Protein AF-A0A661D1B7-F1 (afdb_monomer_lite)

Secondary structure (DSSP, 8-state):
-EEETTS-HHHHHT-SEEETTSSSHHHHHHHHHHHHHHHHHHHHHHHHHHHHHHHHHHHHHS---HHHHHHHHHHHHHHHHHHHHHHHHHHHHHHHHTT-

Structure (mmCIF, N/CA/C/O backbone):
data_AF-A0A661D1B7-F1
#
_entry.id   AF-A0A661D1B7-F1
#
loop_
_atom_site.group_PDB
_atom_site.id
_atom_site.type_symbol
_atom_site.label_atom_id
_atom_site.label_alt_id
_atom_site.label_comp_id
_atom_site.label_asym_id
_atom_site.label_entity_id
_atom_site.label_seq_id
_atom_site.pdbx_PDB_ins_code
_atom_site.Cartn_x
_atom_site.Cartn_y
_atom_site.Cartn_z
_atom_site.occupancy
_atom_site.B_iso_or_equiv
_atom_site.auth_seq_id
_atom_site.auth_comp_id
_atom_site.auth_asym_id
_atom_site.auth_atom_id
_atom_site.pdbx_PDB_model_num
ATOM 1 N N . SER A 1 1 ? -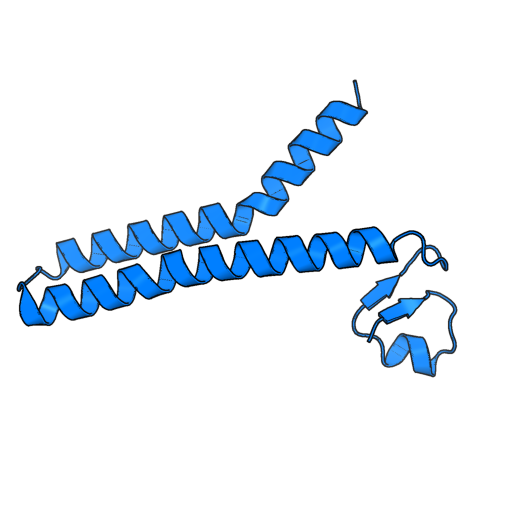14.224 -11.908 7.556 1.00 86.88 1 SER A N 1
ATOM 2 C CA . SER A 1 1 ? -15.076 -12.073 8.747 1.00 86.88 1 SER A CA 1
ATOM 3 C C . SER A 1 1 ? -14.492 -11.270 9.900 1.00 86.88 1 SER A C 1
ATOM 5 O O . SER A 1 1 ? -13.279 -11.277 10.091 1.00 86.88 1 SER A O 1
ATOM 7 N N . ILE A 1 2 ? -15.348 -10.558 10.639 1.00 93.00 2 ILE A N 1
ATOM 8 C CA . ILE A 1 2 ? -14.982 -9.807 11.851 1.00 93.00 2 ILE A CA 1
ATOM 9 C C . ILE A 1 2 ? -15.780 -10.404 13.013 1.00 93.00 2 ILE A C 1
ATOM 11 O O . ILE A 1 2 ? -16.973 -10.656 12.852 1.00 93.00 2 ILE A O 1
ATOM 15 N N . SER A 1 3 ? -15.135 -10.637 14.154 1.00 94.50 3 SER A N 1
ATOM 16 C CA . SER A 1 3 ? -15.776 -11.135 15.377 1.00 94.50 3 SER A CA 1
ATOM 17 C C . SER A 1 3 ? -15.413 -10.275 16.586 1.00 94.50 3 SER A C 1
ATOM 19 O O . SER A 1 3 ? -14.482 -9.472 16.538 1.00 94.50 3 SER A O 1
ATOM 21 N N . LEU A 1 4 ? -16.162 -10.435 17.673 1.00 93.88 4 LEU A N 1
ATOM 22 C CA . LEU A 1 4 ? -15.917 -9.788 18.958 1.00 93.88 4 LEU A CA 1
ATOM 23 C C . LEU A 1 4 ? -15.232 -10.778 19.894 1.00 93.88 4 LEU A C 1
ATOM 25 O O . LEU A 1 4 ? -15.575 -11.961 19.933 1.00 93.88 4 LEU A O 1
ATOM 29 N N . ARG A 1 5 ? -14.292 -10.295 20.704 1.00 90.31 5 ARG A N 1
ATOM 30 C CA . ARG A 1 5 ? -13.755 -11.079 21.816 1.00 90.31 5 ARG A CA 1
ATOM 31 C C . ARG A 1 5 ? -14.910 -11.460 22.749 1.00 90.31 5 ARG A C 1
ATOM 33 O O . ARG A 1 5 ? -15.627 -10.586 23.215 1.00 90.31 5 ARG A O 1
ATOM 40 N N . GLY A 1 6 ? -15.092 -12.751 23.014 1.00 87.25 6 GLY A N 1
ATOM 41 C CA . GLY A 1 6 ? -16.213 -13.248 23.825 1.00 87.25 6 GLY A CA 1
ATOM 42 C C . GLY A 1 6 ? -17.495 -13.563 23.044 1.00 87.25 6 GLY A C 1
ATOM 43 O O . GLY A 1 6 ? -18.476 -13.977 23.656 1.00 87.25 6 GLY A O 1
ATOM 44 N N . ALA A 1 7 ? -17.496 -13.433 21.711 1.00 89.81 7 ALA A N 1
ATOM 45 C CA . ALA A 1 7 ? -18.495 -14.106 20.882 1.00 89.81 7 ALA A CA 1
ATOM 46 C C . ALA A 1 7 ? -18.364 -15.639 21.015 1.00 89.81 7 ALA A C 1
ATOM 48 O O . ALA A 1 7 ? -17.409 -16.145 21.606 1.00 89.81 7 ALA A O 1
ATOM 49 N N . SER A 1 8 ? -19.318 -16.395 20.458 1.00 93.12 8 SER A N 1
ATOM 50 C CA . SER A 1 8 ? -19.250 -17.865 20.475 1.00 93.12 8 SER A CA 1
ATOM 51 C C . SER A 1 8 ? -17.904 -18.372 19.942 1.00 93.12 8 SER A C 1
ATOM 53 O O . SER A 1 8 ? -17.380 -17.796 18.988 1.00 93.12 8 SER A O 1
ATOM 55 N N . THR A 1 9 ? -17.386 -19.469 20.497 1.00 88.00 9 THR A N 1
ATOM 56 C CA . THR A 1 9 ? -16.071 -20.027 20.131 1.00 88.00 9 THR A CA 1
ATOM 57 C C . THR A 1 9 ? -15.943 -20.285 18.626 1.00 88.00 9 THR A C 1
ATOM 59 O O . THR A 1 9 ? -14.925 -19.963 18.026 1.00 88.00 9 THR A O 1
ATOM 62 N N . VAL A 1 10 ? -17.021 -20.749 17.981 1.00 90.75 10 VAL A N 1
ATOM 63 C CA . VAL A 1 10 ? -17.083 -20.935 16.519 1.00 90.75 10 VAL A CA 1
ATOM 64 C C . VAL A 1 10 ? -16.939 -19.606 15.764 1.00 90.75 10 VAL A C 1
ATOM 66 O O . VAL A 1 10 ? -16.257 -19.538 14.744 1.00 90.75 10 VAL A O 1
ATOM 69 N N . ALA A 1 11 ? -17.552 -18.529 16.262 1.00 86.56 11 ALA A N 1
ATOM 70 C CA . ALA A 1 11 ? -17.466 -17.205 15.646 1.00 86.56 11 ALA A CA 1
ATOM 71 C C . ALA A 1 11 ? -16.095 -16.548 15.844 1.00 86.56 11 ALA A C 1
ATOM 73 O O . ALA A 1 11 ? -15.668 -15.779 14.988 1.00 86.56 11 ALA A O 1
ATOM 74 N N . THR A 1 12 ? -15.409 -16.798 16.962 1.00 91.44 12 THR A N 1
ATOM 75 C CA . THR A 1 12 ? -14.043 -16.298 17.176 1.00 91.44 12 THR A CA 1
ATOM 76 C C . THR A 1 12 ? -13.009 -17.085 16.378 1.00 91.44 12 THR A C 1
ATOM 78 O O . THR A 1 12 ? -12.130 -16.459 15.794 1.00 91.44 12 THR A O 1
ATOM 81 N N . ASP A 1 13 ? -13.145 -18.409 16.274 1.00 91.81 13 ASP A N 1
ATOM 82 C CA . ASP A 1 13 ? -12.186 -19.263 15.553 1.00 91.81 13 ASP A CA 1
ATOM 83 C C . ASP A 1 13 ? -12.252 -19.078 14.030 1.00 91.81 13 ASP A C 1
ATOM 85 O O . ASP A 1 13 ? -11.245 -19.212 13.338 1.00 91.81 13 ASP A O 1
ATOM 89 N N . ALA A 1 14 ? -13.421 -18.723 13.488 1.00 92.81 14 ALA A N 1
ATOM 90 C CA . ALA A 1 14 ? -13.601 -18.463 12.057 1.00 92.81 14 ALA A CA 1
ATOM 91 C C . ALA A 1 14 ? -13.298 -17.006 11.638 1.00 92.81 14 ALA A C 1
ATOM 93 O O . ALA A 1 14 ? -13.448 -16.637 10.463 1.00 92.81 14 ALA A O 1
ATOM 94 N N . ALA A 1 15 ? -12.941 -16.132 12.582 1.00 94.12 15 ALA A N 1
ATOM 95 C CA . ALA A 1 15 ? -12.755 -14.713 12.311 1.00 94.12 15 ALA A CA 1
ATOM 96 C C . ALA A 1 15 ? -11.341 -14.385 11.826 1.00 94.12 15 ALA A C 1
ATOM 98 O O . ALA A 1 15 ? -10.350 -14.779 12.428 1.00 94.12 15 ALA A O 1
ATOM 99 N N . GLN A 1 16 ? -11.251 -13.576 10.771 1.00 94.81 16 GLN A N 1
ATOM 100 C CA . GLN A 1 16 ? -9.974 -13.034 10.290 1.00 94.81 16 GLN A CA 1
ATOM 101 C C . GLN A 1 16 ? -9.495 -11.862 11.148 1.00 94.81 16 GLN A C 1
ATOM 103 O O . GLN A 1 16 ? -8.299 -11.602 11.246 1.00 94.81 16 GLN A O 1
ATOM 108 N N . ILE A 1 17 ? -10.438 -11.128 11.744 1.00 94.31 17 ILE A N 1
ATOM 109 C CA . ILE A 1 17 ? -10.155 -10.007 12.633 1.00 94.31 17 ILE A CA 1
ATOM 110 C C . ILE A 1 17 ? -11.056 -10.120 13.861 1.00 94.31 17 ILE A C 1
ATOM 112 O O . ILE A 1 17 ? -12.266 -10.312 13.728 1.00 94.31 17 ILE A O 1
ATOM 116 N N . ILE A 1 18 ? -10.476 -9.980 15.055 1.00 94.81 18 ILE A N 1
ATOM 117 C CA . ILE A 1 18 ? -11.203 -10.040 16.327 1.00 94.81 18 ILE A CA 1
ATOM 118 C C . ILE A 1 18 ? -11.064 -8.693 17.048 1.00 94.81 18 ILE A C 1
ATOM 120 O O . ILE A 1 18 ? -9.954 -8.249 17.341 1.00 94.81 18 ILE A O 1
ATOM 124 N N . LEU A 1 19 ? -12.191 -8.050 17.357 1.00 94.75 19 LEU A N 1
ATOM 125 C CA . LEU A 1 19 ? -12.257 -6.806 18.125 1.00 94.75 19 LEU A CA 1
ATOM 126 C C . LEU A 1 19 ? -12.112 -7.108 19.626 1.00 94.75 19 LEU A C 1
ATOM 128 O O . LEU A 1 19 ? -12.904 -7.854 20.204 1.00 94.75 19 LEU A O 1
ATOM 132 N N . MET A 1 20 ? -11.067 -6.566 20.255 1.00 94.31 20 MET A N 1
ATOM 133 C CA . MET A 1 20 ? -10.608 -6.997 21.585 1.00 94.31 20 MET A CA 1
ATOM 134 C C . MET A 1 20 ? -11.386 -6.423 22.776 1.00 94.31 20 MET A C 1
ATOM 136 O O . MET A 1 20 ? -11.345 -7.019 23.852 1.00 94.31 20 MET A O 1
ATOM 140 N N . ASP A 1 21 ? -12.087 -5.304 22.607 1.00 90.94 21 ASP A N 1
ATOM 141 C CA . ASP A 1 21 ? -12.811 -4.601 23.677 1.00 90.94 21 ASP A CA 1
ATOM 142 C C . ASP A 1 21 ? -14.227 -5.153 23.925 1.00 90.94 21 ASP A C 1
ATOM 144 O O . ASP A 1 21 ? -14.985 -4.573 24.696 1.00 90.94 21 ASP A O 1
ATOM 148 N N . GLN A 1 22 ? -14.580 -6.269 23.272 1.00 87.44 22 GLN A N 1
ATOM 149 C CA . GLN A 1 22 ? -15.917 -6.878 23.298 1.00 87.44 22 GLN A CA 1
ATOM 150 C C . GLN A 1 22 ? -17.032 -5.926 22.825 1.00 87.44 22 GLN A C 1
ATOM 152 O O . GLN A 1 22 ? -18.209 -6.170 23.081 1.00 87.44 22 GLN A O 1
ATOM 157 N N . SER A 1 23 ? -16.677 -4.852 22.113 1.00 90.38 23 SER A N 1
ATOM 158 C CA . SER A 1 23 ? -17.605 -3.838 21.624 1.00 90.38 23 SER A CA 1
ATOM 159 C C . SER A 1 23 ? -17.359 -3.513 20.145 1.00 90.38 23 SER A C 1
ATOM 161 O O . SER A 1 23 ? -16.350 -3.878 19.541 1.00 90.38 23 SER A O 1
ATOM 163 N N . LEU A 1 24 ? -18.304 -2.807 19.527 1.00 91.25 24 LEU A N 1
ATOM 164 C CA . LEU A 1 24 ? -18.167 -2.348 18.142 1.00 91.25 24 LEU A CA 1
ATOM 165 C C . LEU A 1 24 ? -17.434 -1.003 18.022 1.00 91.25 24 LEU A C 1
ATOM 167 O O . LEU A 1 24 ? -17.293 -0.492 16.913 1.00 91.25 24 LEU A O 1
ATOM 171 N N . ASN A 1 25 ? -16.923 -0.436 19.120 1.00 92.62 25 ASN A N 1
ATOM 172 C CA . ASN A 1 25 ? -16.280 0.884 19.123 1.00 92.62 25 ASN A CA 1
ATOM 173 C C . ASN A 1 25 ? -15.069 0.962 18.178 1.00 92.62 25 ASN A C 1
ATOM 175 O O . ASN A 1 25 ? -14.778 2.018 17.618 1.00 92.62 25 ASN A O 1
ATOM 179 N N . HIS A 1 26 ? -14.376 -0.156 17.956 1.00 91.25 26 HIS A N 1
ATOM 180 C CA . HIS A 1 26 ? -13.243 -0.231 17.033 1.00 91.25 26 HIS A CA 1
ATOM 181 C C . HIS A 1 26 ? -13.633 -0.495 15.575 1.00 91.25 26 HIS A C 1
ATOM 183 O O . HIS A 1 26 ? -12.774 -0.378 14.700 1.00 91.25 26 HIS A O 1
ATOM 189 N N . LEU A 1 27 ? -14.895 -0.837 15.288 1.00 94.19 27 LEU A N 1
ATOM 190 C CA . LEU A 1 27 ? -15.321 -1.207 13.939 1.00 94.19 27 LEU A CA 1
ATOM 191 C C . LEU A 1 27 ? -15.171 -0.038 12.961 1.00 94.19 27 LEU A C 1
ATOM 193 O O . LEU A 1 27 ? -14.612 -0.228 11.887 1.00 94.19 27 LEU A O 1
ATOM 197 N N . SER A 1 28 ? -15.596 1.171 13.347 1.00 93.38 28 SER A N 1
ATOM 198 C CA . SER A 1 28 ? -15.438 2.363 12.498 1.00 93.38 28 SER A CA 1
ATOM 199 C C . SER A 1 28 ? -13.965 2.618 12.179 1.00 93.38 28 SER A C 1
ATOM 201 O O . SER A 1 28 ? -13.595 2.710 11.015 1.00 93.38 28 SER A O 1
ATOM 203 N N . TYR A 1 29 ? -13.104 2.619 13.204 1.00 91.50 29 TYR A N 1
ATOM 204 C CA . TYR A 1 29 ? -11.662 2.809 13.029 1.00 91.50 29 TYR A CA 1
ATOM 205 C C . TYR A 1 29 ? -11.032 1.740 12.124 1.00 91.50 29 TYR A C 1
ATOM 207 O O . TYR A 1 29 ? -10.173 2.051 11.304 1.00 91.50 29 TYR A O 1
ATOM 215 N N . LEU A 1 30 ? -11.462 0.482 12.252 1.00 93.88 30 LEU A N 1
ATOM 216 C CA . LEU A 1 30 ? -11.001 -0.613 11.402 1.00 93.88 30 LEU A CA 1
ATOM 217 C C . LEU A 1 30 ? -11.401 -0.400 9.939 1.00 93.88 30 LEU A C 1
ATOM 219 O O . LEU A 1 30 ? -10.575 -0.616 9.053 1.00 93.88 30 LEU A O 1
ATOM 223 N N . LEU A 1 31 ? -12.641 0.022 9.677 1.00 94.44 31 LEU A N 1
ATOM 224 C CA . LEU A 1 31 ? -13.118 0.294 8.319 1.00 94.44 31 LEU A CA 1
ATOM 225 C C . LEU A 1 31 ? -12.410 1.505 7.699 1.00 94.44 31 LEU A C 1
ATOM 227 O O . LEU A 1 31 ? -12.053 1.458 6.521 1.00 94.44 31 LEU A O 1
ATOM 231 N N . ASP A 1 32 ? -12.144 2.548 8.484 1.00 93.06 32 ASP A N 1
ATOM 232 C CA . ASP A 1 32 ? -11.362 3.709 8.044 1.00 93.06 32 ASP A CA 1
ATOM 233 C C . ASP A 1 32 ? -9.917 3.309 7.720 1.00 93.06 32 ASP A C 1
ATOM 235 O O . ASP A 1 32 ? -9.362 3.695 6.688 1.00 93.06 32 ASP A O 1
ATOM 239 N N . LEU A 1 33 ? -9.312 2.469 8.566 1.00 92.25 33 LEU A N 1
ATOM 240 C CA . LEU A 1 33 ? -7.971 1.934 8.342 1.00 92.25 33 LEU A CA 1
ATOM 241 C C . LEU A 1 33 ? -7.913 1.062 7.084 1.00 92.25 33 LEU A C 1
ATOM 243 O O . LEU A 1 33 ? -6.952 1.166 6.324 1.00 92.25 33 LEU A O 1
ATOM 247 N N . ALA A 1 34 ? -8.939 0.249 6.829 1.00 93.44 34 ALA A N 1
ATOM 248 C CA . ALA A 1 34 ? -9.038 -0.553 5.614 1.00 93.44 34 ALA A CA 1
ATOM 249 C C . ALA A 1 34 ? -9.131 0.324 4.353 1.00 93.44 34 ALA A C 1
ATOM 251 O O . ALA A 1 34 ? -8.427 0.067 3.379 1.00 93.44 34 ALA A O 1
ATOM 252 N N . GLN A 1 35 ? -9.932 1.396 4.375 1.00 94.06 35 GLN A N 1
ATOM 253 C CA . GLN A 1 35 ? -10.035 2.343 3.255 1.00 94.06 35 GLN A CA 1
ATOM 254 C C . GLN A 1 35 ? -8.723 3.103 3.009 1.00 94.06 35 GLN A C 1
ATOM 256 O O . GLN A 1 35 ? -8.286 3.258 1.861 1.00 94.06 35 GLN A O 1
ATOM 261 N N . GLY A 1 36 ? -8.065 3.547 4.083 1.00 92.62 36 GLY A N 1
ATOM 262 C CA . GLY A 1 36 ? -6.751 4.184 4.004 1.00 92.62 36 GLY A CA 1
ATOM 263 C C . GLY A 1 36 ? -5.686 3.233 3.455 1.00 92.62 36 GLY A C 1
ATOM 264 O O . GLY A 1 36 ? -4.897 3.617 2.590 1.00 92.62 36 GLY A O 1
ATOM 265 N N . PHE A 1 37 ? -5.701 1.975 3.901 1.00 93.00 37 PHE A N 1
ATOM 266 C CA . PHE A 1 37 ? -4.817 0.929 3.398 1.00 93.00 37 PHE A CA 1
ATOM 267 C C . PHE A 1 37 ? -5.043 0.648 1.910 1.00 93.00 37 PHE A C 1
ATOM 269 O O . PHE A 1 37 ? -4.075 0.630 1.158 1.00 93.00 37 PHE A O 1
ATOM 276 N N . GLU A 1 38 ? -6.293 0.495 1.469 1.00 95.50 38 GLU A N 1
ATOM 277 C CA . GLU A 1 38 ? -6.644 0.249 0.064 1.00 95.50 38 GLU A CA 1
ATOM 278 C C . GLU A 1 38 ? -6.128 1.368 -0.851 1.00 95.50 38 GLU A C 1
ATOM 280 O O . GLU A 1 38 ? -5.498 1.120 -1.881 1.00 95.50 38 GLU A O 1
ATOM 285 N N . THR A 1 39 ? -6.333 2.622 -0.446 1.00 93.88 39 THR A N 1
ATOM 286 C CA . THR A 1 39 ? -5.841 3.788 -1.193 1.00 93.88 39 THR A CA 1
ATOM 287 C C . THR A 1 39 ? -4.314 3.808 -1.248 1.00 93.88 39 THR A C 1
ATOM 289 O O . THR A 1 39 ? -3.726 4.021 -2.310 1.00 93.88 39 THR A O 1
ATOM 292 N N . ASN A 1 40 ? -3.656 3.541 -0.118 1.00 94.50 40 ASN A N 1
ATOM 293 C CA . ASN A 1 40 ? -2.201 3.487 -0.051 1.00 94.50 40 ASN A CA 1
ATOM 294 C C . ASN A 1 40 ? -1.628 2.351 -0.909 1.00 94.50 40 ASN A C 1
ATOM 296 O O . ASN A 1 40 ? -0.637 2.548 -1.606 1.00 94.50 40 ASN A O 1
ATOM 300 N N . MET A 1 41 ? -2.277 1.184 -0.900 1.00 95.12 41 MET A N 1
ATOM 301 C CA . MET A 1 41 ? -1.869 0.018 -1.674 1.00 95.12 41 MET A CA 1
ATOM 302 C C . MET A 1 41 ? -1.968 0.280 -3.177 1.00 95.12 41 MET A C 1
ATOM 304 O O . MET A 1 41 ? -1.042 -0.070 -3.902 1.00 95.12 41 MET A O 1
ATOM 308 N N . LYS A 1 42 ? -3.022 0.958 -3.653 1.00 96.00 42 LYS A N 1
ATOM 309 C CA . LYS A 1 42 ? -3.128 1.372 -5.066 1.00 96.00 42 LYS A CA 1
ATOM 310 C C . LYS A 1 42 ? -1.966 2.266 -5.487 1.00 96.00 42 LYS A C 1
ATOM 312 O O . LYS A 1 42 ? -1.373 2.043 -6.541 1.00 96.00 42 LYS A O 1
ATOM 317 N N . THR A 1 43 ? -1.606 3.236 -4.647 1.00 93.44 43 THR A N 1
ATOM 318 C CA . THR A 1 43 ? -0.465 4.127 -4.898 1.00 93.44 43 THR A CA 1
ATOM 319 C C . THR A 1 43 ? 0.854 3.361 -4.891 1.00 93.44 43 THR A C 1
ATOM 321 O O . THR A 1 43 ? 1.631 3.479 -5.836 1.00 93.44 43 THR A O 1
ATOM 324 N N . THR A 1 44 ? 1.100 2.526 -3.877 1.00 93.62 44 THR A N 1
ATOM 325 C CA . THR A 1 44 ? 2.301 1.682 -3.801 1.00 93.62 44 THR A CA 1
ATOM 326 C C . THR A 1 44 ? 2.406 0.753 -5.008 1.00 93.62 44 THR A C 1
ATOM 328 O O . THR A 1 44 ? 3.471 0.655 -5.610 1.00 93.62 44 THR A O 1
ATOM 331 N N . TRP A 1 45 ? 1.307 0.110 -5.403 1.00 95.06 45 TRP A N 1
ATOM 332 C CA . TRP A 1 45 ? 1.261 -0.755 -6.577 1.00 95.06 45 TRP A CA 1
ATOM 333 C C . TRP A 1 45 ? 1.625 0.015 -7.849 1.00 95.06 45 TRP A C 1
ATOM 335 O O . TRP A 1 45 ? 2.500 -0.422 -8.593 1.00 95.06 45 TRP A O 1
ATOM 345 N N . ALA A 1 46 ? 1.035 1.195 -8.065 1.00 94.38 46 ALA A N 1
ATOM 346 C CA . ALA A 1 46 ? 1.338 2.034 -9.222 1.00 94.38 46 ALA A CA 1
ATOM 347 C C . ALA A 1 46 ? 2.814 2.468 -9.249 1.00 94.38 46 ALA A C 1
ATOM 349 O O . ALA A 1 46 ? 3.459 2.385 -10.293 1.00 94.38 46 ALA A O 1
ATOM 350 N N . LEU A 1 47 ? 3.369 2.860 -8.097 1.00 90.50 47 LEU A N 1
ATOM 351 C CA . LEU A 1 47 ? 4.773 3.265 -7.954 1.00 90.50 47 LEU A CA 1
ATOM 352 C C . LEU A 1 47 ? 5.771 2.132 -8.210 1.00 90.50 47 LEU A C 1
ATOM 354 O O . LEU A 1 47 ? 6.913 2.409 -8.560 1.00 90.50 47 LEU A O 1
ATOM 358 N N . VAL A 1 48 ? 5.368 0.873 -8.048 1.00 90.12 48 VAL A N 1
ATOM 359 C CA . VAL A 1 48 ? 6.228 -0.281 -8.345 1.00 90.12 48 VAL A CA 1
ATOM 360 C C . VAL A 1 48 ? 6.046 -0.736 -9.789 1.00 90.12 48 VAL A C 1
ATOM 362 O O . VAL A 1 48 ? 7.025 -0.930 -10.505 1.00 90.12 48 VAL A O 1
ATOM 365 N N . VAL A 1 49 ? 4.799 -0.885 -10.233 1.00 93.31 49 VAL A N 1
ATOM 366 C CA . VAL A 1 49 ? 4.468 -1.521 -11.511 1.00 93.31 49 VAL A CA 1
ATOM 367 C C . VAL A 1 49 ? 4.713 -0.595 -12.699 1.00 93.31 49 VAL A C 1
ATOM 369 O O . VAL A 1 49 ? 5.291 -1.030 -13.696 1.00 93.31 49 VAL A O 1
ATOM 372 N N . ILE A 1 50 ? 4.325 0.682 -12.609 1.00 92.69 50 ILE A N 1
ATOM 373 C CA . ILE A 1 50 ? 4.483 1.626 -13.727 1.00 92.69 50 ILE A CA 1
ATOM 374 C C . ILE A 1 50 ? 5.967 1.796 -14.096 1.00 92.69 50 ILE A C 1
ATOM 376 O O . ILE A 1 50 ? 6.288 1.637 -15.277 1.00 92.69 50 ILE A O 1
ATOM 380 N N . PRO A 1 51 ? 6.901 2.030 -13.149 1.00 87.62 51 PRO A N 1
ATOM 381 C CA . PRO A 1 51 ? 8.322 2.109 -13.483 1.00 87.62 51 PRO A CA 1
ATOM 382 C C . PRO A 1 51 ? 8.883 0.820 -14.080 1.00 87.62 51 PRO A C 1
ATOM 384 O O . PRO A 1 51 ? 9.715 0.904 -14.977 1.00 87.62 51 PRO A O 1
ATOM 387 N N . SER A 1 52 ? 8.399 -0.357 -13.666 1.00 87.94 52 SER A N 1
ATOM 388 C CA . SER A 1 52 ? 8.822 -1.632 -14.262 1.00 87.94 52 SER A CA 1
ATOM 389 C C . SER A 1 52 ? 8.418 -1.750 -15.728 1.00 87.94 52 SER A C 1
ATOM 391 O O . SER A 1 52 ? 9.235 -2.143 -16.562 1.00 87.94 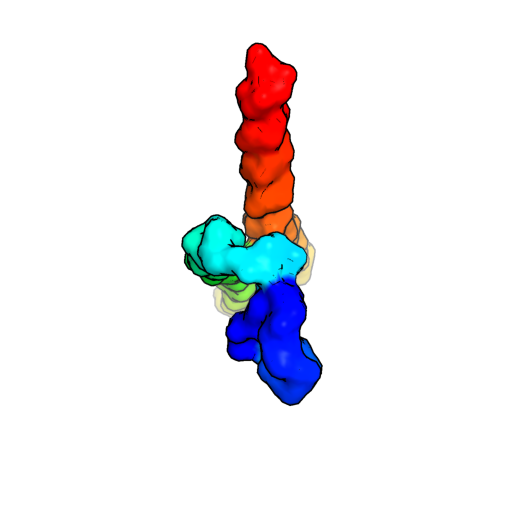52 SER A O 1
ATOM 393 N N . PHE A 1 53 ? 7.192 -1.353 -16.075 1.00 91.56 53 PHE A N 1
ATOM 394 C CA . PHE A 1 53 ? 6.760 -1.318 -17.474 1.00 91.56 53 PHE A CA 1
ATOM 395 C C . PHE A 1 53 ? 7.515 -0.265 -18.290 1.00 91.56 53 PHE A C 1
ATOM 397 O O . PHE A 1 53 ? 7.882 -0.538 -19.432 1.00 91.56 53 PHE A O 1
ATOM 404 N N . ILE A 1 54 ? 7.806 0.904 -17.710 1.00 88.81 54 ILE A N 1
ATOM 405 C CA . ILE A 1 54 ? 8.629 1.934 -18.361 1.00 88.81 54 ILE A CA 1
ATOM 406 C C . ILE A 1 54 ? 10.056 1.428 -18.587 1.00 88.81 54 ILE A C 1
ATOM 408 O O . ILE A 1 54 ? 10.598 1.626 -19.669 1.00 88.81 54 ILE A O 1
ATOM 412 N N . ALA A 1 55 ? 10.664 0.756 -17.608 1.00 85.31 55 ALA A N 1
ATOM 413 C CA . ALA A 1 55 ? 12.005 0.196 -17.737 1.00 85.31 55 ALA A CA 1
ATOM 414 C C . ALA A 1 55 ? 12.052 -0.881 -18.830 1.00 85.31 55 ALA A C 1
ATOM 416 O O . ALA A 1 55 ? 12.940 -0.851 -19.681 1.00 85.31 55 ALA A O 1
ATOM 417 N N . MET A 1 56 ? 11.061 -1.778 -18.859 1.00 86.62 56 MET A N 1
ATOM 418 C CA . MET A 1 56 ? 10.942 -2.813 -19.888 1.00 86.62 56 MET A CA 1
ATOM 419 C C . MET A 1 56 ? 10.728 -2.210 -21.284 1.00 86.62 56 MET A C 1
ATOM 421 O O . MET A 1 56 ? 11.443 -2.555 -22.222 1.00 86.62 56 MET A O 1
ATOM 425 N N . GLY A 1 57 ? 9.789 -1.270 -21.428 1.00 88.25 57 GLY A N 1
ATOM 426 C CA . GLY A 1 57 ? 9.522 -0.595 -22.699 1.00 88.25 57 GLY A CA 1
ATOM 427 C C . GLY A 1 57 ? 10.698 0.264 -23.169 1.00 88.25 57 GLY A C 1
ATOM 428 O O . GLY A 1 57 ? 11.090 0.205 -24.329 1.00 88.25 57 GLY A O 1
ATOM 429 N N . GLY A 1 58 ? 11.318 1.023 -22.269 1.00 85.81 58 GLY A N 1
ATOM 430 C CA . GLY A 1 58 ? 12.469 1.867 -22.579 1.00 85.81 58 GLY A CA 1
ATOM 431 C C . GLY A 1 58 ? 13.708 1.069 -22.987 1.00 85.81 58 GLY A C 1
ATOM 432 O O . GLY A 1 58 ? 14.426 1.489 -23.893 1.00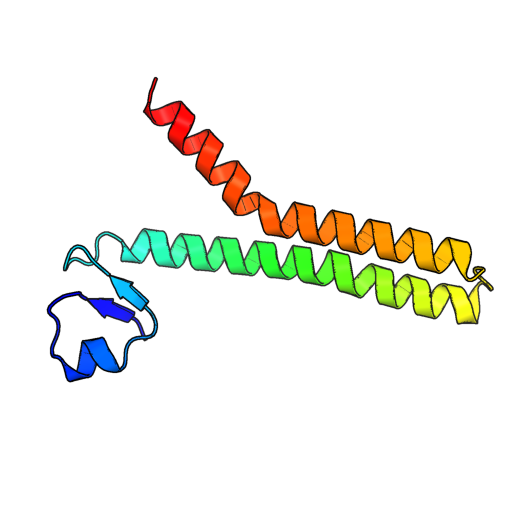 85.81 58 GLY A O 1
ATOM 433 N N . ALA A 1 59 ? 13.937 -0.105 -22.394 1.00 84.75 59 ALA A N 1
ATOM 434 C CA . ALA A 1 59 ? 15.016 -0.997 -22.818 1.00 84.75 59 ALA A CA 1
ATOM 435 C C . ALA A 1 59 ? 14.820 -1.494 -24.262 1.00 84.75 59 ALA A C 1
ATOM 437 O O . ALA A 1 59 ? 15.777 -1.522 -25.032 1.00 84.75 59 ALA A O 1
ATOM 438 N N . VAL A 1 60 ? 13.583 -1.836 -24.646 1.00 85.75 60 VAL A N 1
ATOM 439 C CA . VAL A 1 60 ? 13.265 -2.381 -25.979 1.00 85.75 60 VAL A CA 1
ATOM 440 C C . VAL A 1 60 ? 13.175 -1.295 -27.057 1.00 85.75 60 VAL A C 1
ATOM 442 O O . VAL A 1 60 ? 13.723 -1.467 -28.140 1.00 85.75 60 VAL A O 1
ATOM 445 N N . PHE A 1 61 ? 12.490 -0.179 -26.789 1.00 86.69 61 PHE A N 1
ATOM 446 C CA . PHE A 1 61 ? 12.179 0.834 -27.809 1.00 86.69 61 PHE A CA 1
ATOM 447 C C . PHE A 1 61 ? 13.155 2.016 -27.829 1.00 86.69 61 PHE A C 1
ATOM 449 O O . PHE A 1 61 ? 13.399 2.593 -28.886 1.00 86.69 61 PHE A O 1
ATOM 456 N N . LEU A 1 62 ? 13.714 2.394 -26.675 1.00 82.25 62 LEU A N 1
ATOM 457 C CA . LEU A 1 62 ? 14.568 3.582 -26.525 1.00 82.25 62 LEU A CA 1
ATOM 458 C C . LEU A 1 62 ? 16.050 3.229 -26.341 1.00 82.25 62 LEU A C 1
ATOM 460 O O . LEU A 1 62 ? 16.869 4.130 -26.183 1.00 82.25 62 LEU A O 1
ATOM 464 N N . HIS A 1 63 ? 16.393 1.935 -26.368 1.00 76.94 63 HIS A N 1
ATOM 465 C CA . HIS A 1 63 ? 17.739 1.416 -26.103 1.00 76.94 63 HIS A CA 1
ATOM 466 C C . HIS A 1 63 ? 18.320 1.932 -24.778 1.00 76.94 63 HIS A C 1
ATOM 468 O O . HIS A 1 63 ? 19.527 2.164 -24.667 1.00 76.94 63 HIS A O 1
ATOM 474 N N . PHE A 1 64 ? 17.473 2.132 -23.758 1.00 72.81 64 PHE A N 1
ATOM 475 C CA . PHE A 1 64 ? 17.976 2.429 -22.422 1.00 72.81 64 PHE A CA 1
ATOM 476 C C . PHE A 1 64 ? 18.945 1.328 -21.995 1.00 72.81 64 PHE A C 1
ATOM 478 O O . PHE A 1 64 ? 18.605 0.145 -21.988 1.00 72.81 64 PHE A O 1
ATOM 485 N N . GLY A 1 65 ? 20.172 1.730 -21.662 1.00 75.25 65 GLY A N 1
ATOM 486 C CA . GLY A 1 65 ? 21.184 0.805 -21.180 1.00 75.25 65 GLY A CA 1
ATOM 487 C C . GLY A 1 65 ? 20.742 0.131 -19.880 1.00 75.25 65 GLY A C 1
ATOM 488 O O . GLY A 1 65 ? 19.969 0.686 -19.097 1.00 75.25 65 GLY A O 1
ATOM 489 N N . LEU A 1 66 ? 21.293 -1.055 -19.616 1.00 78.12 66 LEU A N 1
ATOM 490 C CA . LEU A 1 66 ? 21.037 -1.835 -18.398 1.00 78.12 66 LEU A CA 1
ATOM 491 C C . LEU A 1 66 ? 21.122 -0.989 -17.115 1.00 78.12 66 LEU A C 1
ATOM 493 O O . LEU A 1 66 ? 20.291 -1.128 -16.221 1.00 78.12 66 LEU A O 1
ATOM 497 N N . LEU A 1 67 ? 22.094 -0.072 -17.049 1.00 84.19 67 LEU A N 1
ATOM 498 C CA . LEU A 1 67 ? 22.321 0.774 -15.880 1.00 84.19 67 LEU A CA 1
ATOM 499 C C . LEU A 1 67 ? 21.192 1.791 -15.636 1.00 84.19 67 LEU A C 1
ATOM 501 O O . LEU A 1 67 ? 20.778 1.963 -14.491 1.00 84.19 67 LEU A O 1
ATOM 505 N N . SER A 1 68 ? 20.666 2.450 -16.675 1.00 80.81 68 SER A N 1
ATOM 506 C CA . SER A 1 68 ? 19.599 3.449 -16.505 1.00 80.81 68 SER A CA 1
ATOM 507 C C . SER A 1 68 ? 18.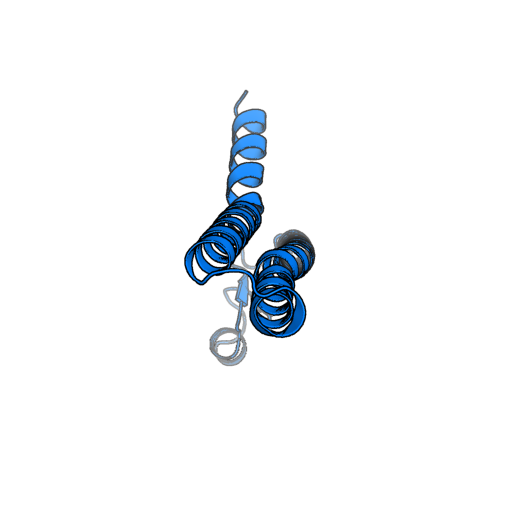258 2.798 -16.165 1.00 80.81 68 SER A C 1
ATOM 509 O O . SER A 1 68 ? 17.544 3.300 -15.297 1.00 80.81 68 SER A O 1
ATOM 511 N N . GLY A 1 69 ? 17.948 1.647 -16.774 1.00 80.25 69 GLY A N 1
ATOM 512 C CA . GLY A 1 69 ? 16.765 0.852 -16.428 1.00 80.25 69 GLY A CA 1
ATOM 513 C C . GLY A 1 69 ? 16.812 0.336 -14.987 1.00 80.25 69 GLY A C 1
ATOM 514 O O . GLY A 1 69 ? 15.834 0.464 -14.250 1.00 80.25 69 GLY A O 1
ATOM 515 N N . PHE A 1 70 ? 17.973 -0.168 -14.553 1.00 84.00 70 PHE A N 1
ATOM 516 C CA . PHE A 1 70 ? 18.179 -0.628 -13.179 1.00 84.00 70 PHE A CA 1
ATOM 517 C C . PHE A 1 70 ? 18.005 0.507 -12.161 1.00 84.00 70 PHE A C 1
ATOM 519 O O . PHE A 1 70 ? 17.237 0.365 -11.212 1.00 84.00 70 PHE A O 1
ATOM 526 N N . LEU A 1 71 ? 18.652 1.659 -12.372 1.00 88.06 71 LEU A N 1
ATOM 527 C CA . LEU A 1 71 ? 18.523 2.809 -11.469 1.00 88.06 71 LEU A CA 1
ATOM 528 C C . LEU A 1 71 ? 17.080 3.329 -11.395 1.00 88.06 71 LEU A C 1
ATOM 530 O O . LEU A 1 71 ? 16.594 3.629 -10.304 1.00 88.06 71 LEU A O 1
ATOM 534 N N . GLY A 1 72 ? 16.376 3.381 -12.529 1.00 82.50 72 GLY A N 1
ATOM 535 C CA . GLY A 1 72 ? 14.958 3.745 -12.576 1.00 82.50 72 GLY A CA 1
ATOM 536 C C . GLY A 1 72 ? 14.082 2.815 -11.735 1.00 82.50 72 GLY A C 1
ATOM 537 O O . GLY A 1 72 ? 13.269 3.283 -10.935 1.00 82.50 72 GLY A O 1
ATOM 538 N N . GLN A 1 73 ? 14.299 1.502 -11.846 1.00 84.12 73 GLN A N 1
ATOM 539 C CA . GLN A 1 73 ? 13.564 0.510 -11.061 1.00 84.12 73 GLN A CA 1
ATOM 540 C C . GLN A 1 73 ? 13.838 0.639 -9.557 1.00 84.12 73 GLN A C 1
ATOM 542 O O . GLN A 1 73 ? 12.902 0.589 -8.758 1.00 84.12 73 GLN A O 1
ATOM 547 N N . GLN A 1 74 ? 15.096 0.854 -9.157 1.00 88.69 74 GLN A N 1
ATOM 548 C CA . GLN A 1 74 ? 15.448 1.029 -7.745 1.00 88.69 74 GLN A CA 1
ATOM 549 C C . GLN A 1 74 ? 14.797 2.281 -7.139 1.00 88.69 74 GLN A C 1
ATOM 551 O O . GLN A 1 74 ? 14.350 2.244 -5.992 1.00 88.69 74 GLN A O 1
ATOM 556 N N . MET A 1 75 ? 14.673 3.366 -7.912 1.00 88.81 75 MET A N 1
ATOM 557 C CA . MET A 1 75 ? 13.939 4.561 -7.481 1.00 88.81 75 MET A CA 1
ATOM 558 C C . MET A 1 75 ? 12.438 4.288 -7.311 1.00 88.81 75 MET A C 1
ATOM 560 O O . MET A 1 75 ? 11.862 4.697 -6.303 1.00 88.81 75 MET A O 1
ATOM 564 N N . GLY A 1 76 ? 11.816 3.555 -8.242 1.00 86.00 76 GLY A N 1
ATOM 565 C CA . GLY A 1 76 ? 10.409 3.145 -8.137 1.00 86.00 76 GLY A CA 1
ATOM 566 C C . GLY A 1 76 ? 10.137 2.285 -6.899 1.00 86.00 76 GLY A C 1
ATOM 567 O O . GLY A 1 76 ? 9.205 2.554 -6.142 1.00 86.00 76 GLY A O 1
ATOM 568 N N . LEU A 1 77 ? 11.012 1.314 -6.618 1.00 89.75 77 LEU A N 1
ATOM 569 C CA . LEU A 1 77 ? 10.934 0.497 -5.403 1.00 89.75 77 LEU A CA 1
ATOM 570 C C . LEU A 1 77 ? 11.099 1.336 -4.132 1.00 89.75 77 LEU A C 1
ATOM 572 O O . LEU A 1 77 ? 10.318 1.181 -3.193 1.00 89.75 77 LEU A O 1
ATOM 576 N N . GLY A 1 78 ? 12.071 2.251 -4.106 1.00 92.94 78 GLY A N 1
ATOM 577 C CA . GLY A 1 78 ? 12.264 3.173 -2.986 1.00 92.94 78 GLY A CA 1
ATOM 578 C C . GLY A 1 78 ? 11.024 4.029 -2.719 1.00 92.94 78 GLY A C 1
ATOM 579 O O . GLY A 1 78 ? 10.562 4.112 -1.580 1.00 92.94 78 GLY A O 1
ATOM 580 N N . ALA A 1 79 ? 10.432 4.601 -3.769 1.00 90.31 79 ALA A N 1
ATOM 581 C CA . ALA A 1 79 ? 9.198 5.377 -3.670 1.00 90.31 79 ALA A CA 1
ATOM 582 C C . ALA A 1 79 ? 8.007 4.522 -3.200 1.00 90.31 79 ALA A C 1
ATOM 584 O O . ALA A 1 79 ? 7.254 4.939 -2.318 1.00 90.31 79 ALA A O 1
ATOM 585 N N . GLY A 1 80 ? 7.861 3.304 -3.730 1.00 90.94 80 GLY A N 1
ATOM 586 C CA . GLY A 1 80 ? 6.823 2.357 -3.321 1.00 90.94 80 GLY A CA 1
ATOM 587 C C . GLY A 1 80 ? 6.922 1.973 -1.842 1.00 90.94 80 GLY A C 1
ATOM 588 O O . GLY A 1 80 ? 5.906 1.967 -1.142 1.00 90.94 80 GLY A O 1
ATOM 589 N N . LEU A 1 81 ? 8.141 1.733 -1.343 1.00 93.00 81 LEU A N 1
ATOM 590 C CA . LEU A 1 81 ? 8.414 1.469 0.074 1.00 93.00 81 LEU A CA 1
ATOM 591 C C . LEU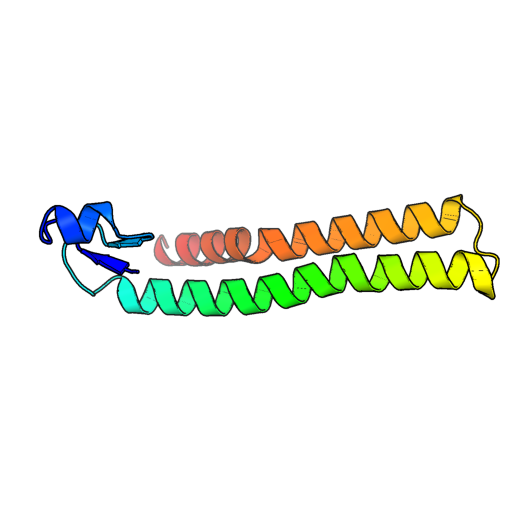 A 1 81 ? 8.078 2.676 0.955 1.00 93.00 81 LEU A C 1
ATOM 593 O O . LEU A 1 81 ? 7.405 2.521 1.973 1.00 93.00 81 LEU A O 1
ATOM 597 N N . MET A 1 82 ? 8.486 3.883 0.554 1.00 90.88 82 MET A N 1
ATOM 598 C CA . MET A 1 82 ? 8.133 5.107 1.283 1.00 90.88 82 MET A CA 1
ATOM 599 C C . MET A 1 82 ? 6.612 5.297 1.364 1.00 90.88 82 MET A C 1
ATOM 601 O O . MET A 1 82 ? 6.089 5.575 2.444 1.00 90.88 82 MET A O 1
ATOM 605 N N . SER A 1 83 ? 5.891 5.073 0.260 1.00 91.00 83 SER A N 1
ATOM 606 C CA . SER A 1 83 ? 4.423 5.093 0.241 1.00 91.00 83 SER A CA 1
ATOM 607 C C . SER A 1 83 ? 3.838 4.019 1.164 1.00 91.00 83 SER A C 1
ATOM 609 O O . SER A 1 83 ? 2.963 4.304 1.976 1.00 91.00 83 SER A O 1
ATOM 611 N N . ALA A 1 84 ? 4.369 2.794 1.143 1.00 91.19 84 ALA A N 1
ATOM 612 C CA . ALA A 1 84 ? 3.910 1.712 2.016 1.00 91.19 84 ALA A CA 1
ATOM 613 C C . ALA A 1 84 ? 4.075 2.044 3.514 1.00 91.19 84 ALA A C 1
ATOM 615 O O . ALA A 1 84 ? 3.247 1.645 4.331 1.00 91.19 84 ALA A O 1
ATOM 616 N N . MET A 1 85 ? 5.107 2.812 3.876 1.00 92.00 85 MET A N 1
ATOM 617 C CA . MET A 1 85 ? 5.378 3.242 5.255 1.00 92.00 85 MET A CA 1
ATOM 618 C C . MET A 1 85 ? 4.566 4.466 5.703 1.00 92.00 85 MET A C 1
ATOM 620 O O . MET A 1 85 ? 4.500 4.747 6.904 1.00 92.00 85 MET A O 1
ATOM 624 N N . ASN A 1 86 ? 3.932 5.188 4.778 1.00 90.06 86 ASN A N 1
ATOM 625 C CA . ASN A 1 86 ? 3.184 6.415 5.052 1.00 90.06 86 ASN A CA 1
ATOM 626 C C . ASN 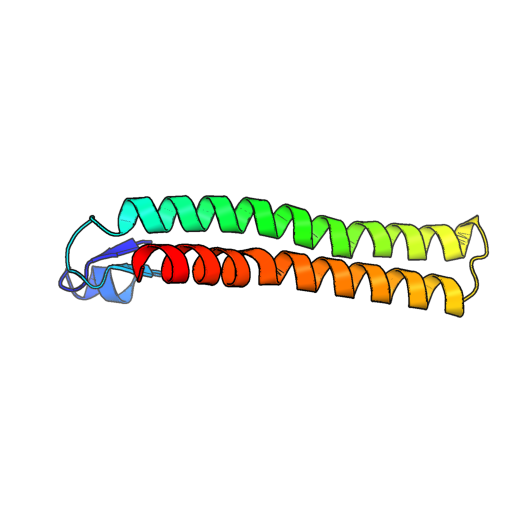A 1 86 ? 2.140 6.278 6.191 1.00 90.06 86 ASN A C 1
ATOM 628 O O . ASN A 1 86 ? 2.144 7.122 7.094 1.00 90.06 86 ASN A O 1
ATOM 632 N N . PRO A 1 87 ? 1.326 5.200 6.274 1.00 85.06 87 PRO A N 1
ATOM 633 C CA . PRO A 1 87 ? 0.355 5.035 7.361 1.00 85.06 87 PRO A CA 1
ATOM 634 C C . PRO A 1 87 ? 1.009 4.972 8.751 1.00 85.06 87 PRO A C 1
ATOM 636 O O . PRO A 1 87 ? 0.477 5.505 9.725 1.00 85.06 87 PRO A O 1
ATOM 639 N N . MET A 1 88 ? 2.199 4.370 8.857 1.00 84.94 88 MET A N 1
ATOM 640 C CA . MET A 1 88 ? 2.941 4.283 10.119 1.00 84.94 88 MET A CA 1
ATOM 641 C C . MET A 1 88 ? 3.476 5.652 10.565 1.00 84.94 88 MET A C 1
ATOM 643 O O . MET A 1 88 ? 3.517 5.944 11.763 1.00 84.94 88 MET A O 1
ATOM 647 N N . LEU A 1 89 ? 3.888 6.494 9.615 1.00 79.81 89 LEU A N 1
ATOM 648 C CA . LEU A 1 89 ? 4.412 7.835 9.886 1.00 79.81 89 LEU A CA 1
ATOM 649 C C . LEU A 1 89 ? 3.300 8.797 10.322 1.00 79.81 89 LEU A C 1
ATOM 651 O O . LEU A 1 89 ? 3.482 9.541 11.288 1.00 79.81 89 LEU A O 1
ATOM 655 N N . GLN A 1 90 ? 2.134 8.725 9.676 1.00 79.06 90 GLN A N 1
ATOM 656 C CA . GLN A 1 90 ? 0.967 9.538 10.029 1.00 79.06 90 GLN A CA 1
ATOM 657 C C . GLN A 1 90 ? 0.409 9.179 11.413 1.00 79.06 90 GLN A C 1
ATOM 659 O O . GLN A 1 90 ? 0.098 10.058 12.210 1.00 79.06 90 GLN A O 1
ATOM 664 N N . ASN A 1 91 ? 0.367 7.892 11.773 1.00 69.75 91 ASN A N 1
ATOM 665 C CA . ASN A 1 91 ? -0.178 7.488 13.074 1.00 69.75 91 ASN A CA 1
ATOM 666 C C . ASN A 1 91 ? 0.713 7.946 14.257 1.00 69.75 91 ASN A C 1
ATOM 668 O O . ASN A 1 91 ? 0.225 8.214 15.360 1.00 69.75 91 ASN A O 1
ATOM 672 N N . LYS A 1 92 ? 2.032 8.098 14.040 1.00 62.34 92 LYS A N 1
ATOM 673 C CA . LYS A 1 92 ? 2.960 8.650 15.046 1.00 62.34 92 LYS A CA 1
ATOM 674 C C . LYS A 1 92 ? 2.772 10.153 15.272 1.00 62.34 92 LYS A C 1
ATOM 676 O O . LYS A 1 92 ? 2.904 10.597 16.415 1.00 62.34 92 LYS A O 1
ATOM 681 N N . SER A 1 93 ? 2.469 10.937 14.235 1.00 57.97 93 SER A N 1
ATOM 682 C CA . SER A 1 93 ? 2.263 12.387 14.377 1.00 57.97 93 SER A CA 1
ATOM 683 C C . SER A 1 93 ? 0.965 12.702 15.127 1.00 57.97 93 SER A C 1
ATOM 685 O O . SER A 1 93 ? 0.985 13.518 16.051 1.00 57.97 93 SER A O 1
ATOM 687 N N . THR A 1 94 ? -0.120 11.973 14.846 1.00 56.81 94 THR A N 1
ATOM 688 C CA . THR A 1 94 ? -1.406 12.123 15.549 1.00 56.81 94 THR A CA 1
ATOM 689 C C . THR A 1 94 ? -1.311 11.730 17.027 1.00 56.81 94 THR A C 1
ATOM 691 O O . THR A 1 94 ? -1.840 12.429 17.893 1.00 56.81 94 THR A O 1
ATOM 694 N N . LYS A 1 95 ? -0.579 10.655 17.363 1.00 57.72 95 LYS A N 1
ATOM 695 C CA . LYS A 1 95 ? -0.377 10.239 18.765 1.00 57.72 95 LYS A CA 1
ATOM 696 C C . LYS A 1 95 ? 0.461 11.249 19.562 1.00 57.72 95 LYS A C 1
ATOM 698 O O . LYS A 1 95 ? 0.192 11.466 20.738 1.00 57.72 95 LYS A O 1
ATOM 703 N N . LYS A 1 96 ? 1.440 11.905 18.922 1.00 50.81 96 LYS A N 1
ATOM 704 C CA . LYS A 1 96 ? 2.286 12.946 19.539 1.00 50.81 96 LYS A CA 1
ATOM 705 C C . LYS A 1 96 ? 1.525 14.253 19.813 1.00 50.81 96 LYS A C 1
ATOM 707 O O . LYS A 1 96 ? 1.880 14.958 20.750 1.00 50.81 96 LYS A O 1
ATOM 712 N N . GLN A 1 97 ? 0.489 14.564 19.030 1.00 52.88 97 GLN A N 1
ATOM 713 C CA . GLN A 1 97 ? -0.380 15.731 19.240 1.00 52.88 97 GLN A CA 1
ATOM 714 C C . GLN A 1 97 ? -1.388 15.556 20.381 1.00 52.88 97 GLN A C 1
ATOM 716 O O . GLN A 1 97 ? -1.723 16.540 21.017 1.00 52.88 97 GLN A O 1
ATOM 721 N N . ARG A 1 98 ? -1.847 14.330 20.669 1.00 52.22 98 ARG A N 1
ATOM 722 C CA . ARG A 1 98 ? -2.779 14.057 21.785 1.00 52.22 98 ARG A CA 1
ATOM 723 C C . ARG A 1 98 ? -2.114 13.960 23.167 1.00 52.22 98 ARG A C 1
ATOM 725 O O . ARG A 1 98 ? -2.815 13.821 24.160 1.00 52.22 98 ARG A O 1
ATOM 732 N N . LEU A 1 99 ? -0.781 13.961 23.221 1.00 54.31 99 LEU A N 1
ATOM 733 C CA . LEU A 1 99 ? 0.020 13.889 24.454 1.00 54.31 99 LEU A CA 1
ATOM 734 C C . LEU A 1 99 ? 0.594 15.257 24.875 1.00 54.31 99 LEU A C 1
ATOM 736 O O . LEU A 1 99 ? 1.395 15.315 25.806 1.00 54.31 99 LEU A O 1
ATOM 740 N N . LYS A 1 100 ? 0.226 16.329 24.169 1.00 43.19 100 LYS A N 1
ATOM 741 C CA . LYS A 1 100 ? 0.473 17.723 24.544 1.00 43.19 100 LYS A CA 1
ATOM 742 C C . LYS A 1 100 ? -0.848 18.367 24.926 1.00 43.19 100 LYS A C 1
ATOM 744 O O . LYS A 1 100 ? -0.803 19.244 25.808 1.00 43.19 100 LYS A O 1
#

Foldseek 3Di:
DEEEDVDPPVRVVPHPYYHDVSDCPCVVVVVVVVVVQVVLVVVLCCLQVVLLVVLVCCCPPVVPDPVVSVVSNVVSNVVSVVSNCVVVVVVVVVVVVVVD

Radius of gyration: 20.65 Å; chains: 1; bounding box: 42×39×52 Å

pLDDT: mean 86.16, std 11.37, range [43.19, 96.0]

Sequence (100 aa):
SISLRGASTVATDAAQIILMDQSLNHLSYLLDLAQGFETNMKTTWALVVIPSFIAMGGAVFLHFGLLSGFLGQQMGLGAGLMSAMNPMLQNKSTKKQRLK